Protein AF-X1UWA2-F1 (afdb_monomer)

Organism: NCBI:txid412755

Nearest PDB structures (foldseek):
  3epo-assembly1_B  TM=9.906E-01  e=1.850E-17  Caulobacter vibrioides
  3epm-assembly1_A  TM=9.901E-01  e=4.303E-17  Caulobacter vibrioides
  3epn-assembly1_B  TM=9.913E-01  e=5.816E-17  Caulobacter vibrioides
  4n7q-assembly1_A  TM=9.840E-01  e=9.420E-17  Arabidopsis thaliana
  4s2a-assembly1_A  TM=9.840E-01  e=9.420E-17  Caulobacter vibrioides CB15

Sequence (156 aa):
MRPGAVLDSTDRGQIQELISLGELAQRAWDAGVQVIIEGLGHIPLNEIEANVLLEKKLCHGAPFYVLGPIVTDIAPGYDHITGAIGGALAALYGADFLCYVTPSEHLKLPDTSDVKLGVIASKIAAHATNIVRGKDREWDRKMADSRKRLNWKEQI

Mean predicted aligned error: 2.56 Å

Secondary structure (DSSP, 8-state):
---SSGGGTT-HHHHHHHHHHHHHHHHHHHTT----EEE-SB--GGGHHHHHHHHHHHTTT--EEEE--B--SS-TT-HHHHHHHHHHHHHHHT--EEE---TTTTTS---HHHHHHHHHHHHHHHHHHHHHTT-SHHHHHHHHHHHHTT-HHHH-

pLDDT: mean 97.83, std 1.44, range [86.81, 98.88]

Radius of gyration: 17.52 Å; Cα contacts (8 Å, |Δi|>4): 271; chains: 1; bounding box: 48×37×48 Å

Foldseek 3Di:
DADQEQVCPPHPVQLVVLLVLLVVLVVCVVVVHADEDEYYAAHAPVCLLVVLVSSCVSNVNHAYEYEQHQNHDPQQLCSLQSSLVSLLVNVLNHHDHYDFDFSCPPPDDDDPVRVVSRVVSNVVSVCSSCVVVVHPVVLVVQLVVCVVVVPVVSND

InterPro domains:
  IPR002817 Phosphomethylpyrimidine synthase ThiC/5-hydroxybenzimidazole synthase BzaA/B [PF01964] (1-156)
  IPR002817 Phosphomethylpyrimidine synthase ThiC/5-hydroxybenzimidazole synthase BzaA/B [PTHR30557] (1-156)
  IPR038521 ThiC/Bza, core domain [G3DSA:3.20.20.540] (1-138)

Solvent-accessible surface area (backbone atoms only — not comparable to full-atom values): 8111 Å² total; per-residue (Å²): 99,58,27,90,38,52,90,45,42,90,34,71,61,35,53,54,46,48,50,54,50,16,58,51,45,52,58,34,47,79,71,74,42,89,67,72,44,78,42,65,25,18,35,40,74,90,50,40,57,60,52,41,51,47,47,39,63,53,36,76,59,49,48,31,34,27,41,18,22,29,40,62,85,88,46,77,60,43,37,19,56,35,8,21,58,31,26,23,52,33,38,64,58,60,39,69,41,73,43,62,31,29,30,29,48,102,74,55,85,64,53,77,66,29,50,50,51,8,51,52,34,38,51,49,21,50,49,60,31,31,43,77,73,75,35,75,55,64,58,57,49,52,45,49,53,26,58,74,68,67,38,62,82,76,68,110

Structure (mmCIF, N/CA/C/O backbone):
data_AF-X1UWA2-F1
#
_entry.id   AF-X1UWA2-F1
#
loop_
_atom_site.group_PDB
_atom_site.id
_atom_site.type_symbol
_atom_site.label_atom_id
_atom_site.label_alt_id
_atom_site.label_comp_id
_atom_site.label_asym_id
_atom_site.label_entity_id
_atom_site.label_seq_id
_atom_site.pdbx_PDB_ins_code
_atom_site.Cartn_x
_atom_site.Cartn_y
_atom_site.Cartn_z
_atom_site.occupancy
_atom_site.B_iso_or_equiv
_atom_site.auth_seq_id
_atom_site.auth_comp_id
_atom_site.auth_asym_id
_atom_site.auth_atom_id
_atom_site.pdbx_PDB_model_num
ATOM 1 N N . MET A 1 1 ? -12.025 -8.028 7.393 1.00 92.56 1 MET A N 1
ATOM 2 C CA . MET A 1 1 ? -12.894 -8.448 6.293 1.00 92.56 1 MET A CA 1
ATOM 3 C C . MET A 1 1 ? -12.627 -7.526 5.118 1.00 92.56 1 MET A C 1
ATOM 5 O O . MET A 1 1 ? -13.516 -6.830 4.651 1.00 92.56 1 MET A O 1
ATOM 9 N N . ARG A 1 2 ? -11.369 -7.496 4.659 1.00 95.62 2 ARG A N 1
ATOM 10 C CA . ARG A 1 2 ? -11.006 -6.751 3.452 1.00 95.62 2 ARG A CA 1
ATOM 11 C C . ARG A 1 2 ? -11.615 -7.418 2.209 1.00 95.62 2 ARG A C 1
ATOM 13 O O . ARG A 1 2 ? -11.753 -8.645 2.227 1.00 95.62 2 ARG A O 1
ATOM 20 N N . PRO A 1 3 ? -11.890 -6.663 1.136 1.00 96.94 3 PRO A N 1
ATOM 21 C CA . PRO A 1 3 ? -12.332 -7.235 -0.129 1.00 96.94 3 PRO A CA 1
ATOM 22 C C . PRO A 1 3 ? -11.217 -8.055 -0.789 1.00 96.94 3 PRO A C 1
ATOM 24 O O . PRO A 1 3 ? -10.071 -7.602 -0.885 1.00 96.94 3 PRO A O 1
ATOM 27 N N . GLY A 1 4 ? -11.565 -9.267 -1.230 1.00 97.25 4 GLY A N 1
ATOM 28 C CA . GLY A 1 4 ? -10.681 -10.176 -1.975 1.00 97.25 4 GLY A CA 1
ATOM 29 C C . GLY A 1 4 ? -10.855 -10.105 -3.496 1.00 97.25 4 GLY A C 1
ATOM 30 O O . GLY A 1 4 ? -10.118 -10.759 -4.222 1.00 97.25 4 GLY A O 1
ATOM 31 N N . ALA A 1 5 ? -11.829 -9.327 -3.965 1.00 97.56 5 ALA A N 1
ATOM 32 C CA . ALA A 1 5 ? -12.066 -9.008 -5.364 1.00 97.56 5 ALA A CA 1
ATOM 33 C C . ALA A 1 5 ? -12.605 -7.578 -5.462 1.00 97.56 5 ALA A C 1
ATOM 35 O O . ALA A 1 5 ? -13.235 -7.080 -4.527 1.00 97.56 5 ALA A O 1
ATOM 36 N N . VAL A 1 6 ? -12.413 -6.925 -6.606 1.00 97.81 6 VAL A N 1
ATOM 37 C CA . VAL A 1 6 ? -12.901 -5.560 -6.858 1.00 97.81 6 VAL A CA 1
ATOM 38 C C . VAL A 1 6 ? -14.421 -5.459 -6.689 1.00 97.81 6 VAL A C 1
ATOM 40 O O . VAL A 1 6 ? -14.921 -4.420 -6.269 1.00 97.81 6 VAL A O 1
ATOM 43 N N . LEU A 1 7 ? -15.160 -6.536 -6.973 1.00 97.44 7 LEU A N 1
ATOM 44 C CA . LEU A 1 7 ? -16.620 -6.583 -6.820 1.00 97.44 7 LEU A CA 1
ATOM 45 C C . LEU A 1 7 ? -17.096 -6.570 -5.360 1.00 97.44 7 LEU A C 1
ATOM 47 O O . LEU A 1 7 ? -18.250 -6.226 -5.116 1.00 97.44 7 LEU A O 1
ATOM 51 N N . ASP A 1 8 ? -16.219 -6.910 -4.416 1.00 97.50 8 ASP A N 1
ATOM 52 C CA . ASP A 1 8 ? -16.517 -6.892 -2.981 1.00 97.50 8 ASP A CA 1
ATOM 53 C C . ASP A 1 8 ? -16.107 -5.557 -2.333 1.00 97.50 8 ASP A C 1
ATOM 55 O O . ASP A 1 8 ? -16.232 -5.385 -1.121 1.00 97.50 8 ASP A O 1
ATOM 59 N N . SER A 1 9 ? -15.572 -4.615 -3.118 1.00 96.88 9 SER A N 1
ATOM 60 C CA . SER A 1 9 ? -15.087 -3.332 -2.616 1.00 96.88 9 SER A CA 1
ATOM 61 C C . SER A 1 9 ? -16.200 -2.535 -1.939 1.00 96.88 9 SER A C 1
ATOM 63 O O . SER A 1 9 ? -17.304 -2.391 -2.465 1.00 96.88 9 SER A O 1
ATOM 65 N N . THR A 1 10 ? -15.884 -1.976 -0.772 1.00 96.38 10 THR A N 1
ATOM 66 C CA . THR A 1 10 ? -16.771 -1.103 0.006 1.00 96.38 10 THR A CA 1
ATOM 67 C C . THR A 1 10 ? -18.076 -1.803 0.419 1.00 96.38 10 THR A C 1
ATOM 69 O O . THR A 1 10 ? -19.119 -1.169 0.603 1.00 96.38 10 THR A O 1
ATOM 72 N N . ASP A 1 11 ? -18.046 -3.128 0.586 1.00 97.44 11 ASP A N 1
ATOM 73 C CA . ASP A 1 11 ? -19.206 -3.882 1.039 1.00 97.44 11 ASP A CA 1
ATOM 74 C C . ASP A 1 11 ? -19.529 -3.632 2.525 1.00 97.44 11 ASP A C 1
ATOM 76 O O . ASP A 1 11 ? -18.790 -3.009 3.296 1.00 97.44 11 ASP A O 1
ATOM 80 N N . ARG A 1 12 ? -20.682 -4.147 2.963 1.00 97.69 12 ARG A N 1
ATOM 81 C CA . ARG A 1 12 ? -21.122 -4.001 4.356 1.00 97.69 12 ARG A CA 1
ATOM 82 C C . ARG A 1 12 ? -20.127 -4.629 5.332 1.00 97.69 12 ARG A C 1
ATOM 84 O O . ARG A 1 12 ? -19.940 -4.081 6.418 1.00 97.69 12 ARG A O 1
ATOM 91 N N . GLY A 1 13 ? -19.539 -5.770 4.973 1.00 97.44 13 GLY A N 1
ATOM 92 C CA . GLY A 1 13 ? -18.613 -6.496 5.831 1.00 97.44 13 GLY A CA 1
ATOM 93 C C . GLY A 1 13 ? -17.356 -5.688 6.134 1.00 97.44 13 GLY A C 1
ATOM 94 O O . GLY A 1 13 ? -16.984 -5.548 7.302 1.00 97.44 13 GLY A O 1
ATOM 95 N N . GLN A 1 14 ? -16.752 -5.104 5.101 1.00 98.12 14 GLN A N 1
ATOM 96 C CA . GLN A 1 14 ? -15.590 -4.233 5.204 1.00 98.12 14 GLN A CA 1
ATOM 97 C C . GLN A 1 14 ? -15.882 -3.021 6.094 1.00 98.12 14 GLN A C 1
ATOM 99 O O . GLN A 1 14 ? -15.131 -2.743 7.030 1.00 98.12 14 GLN A O 1
ATOM 104 N N . ILE A 1 15 ? -16.982 -2.306 5.835 1.00 98.06 15 ILE A N 1
ATOM 105 C CA . ILE A 1 15 ? -17.298 -1.079 6.578 1.00 98.06 15 ILE A CA 1
ATOM 106 C C . ILE A 1 15 ? -17.632 -1.373 8.042 1.00 98.06 15 ILE A C 1
ATOM 108 O O . ILE A 1 15 ? -17.217 -0.627 8.929 1.00 98.06 15 ILE A O 1
ATOM 112 N N . GLN A 1 16 ? -18.348 -2.464 8.318 1.00 98.38 16 GLN A N 1
ATOM 113 C CA . GLN A 1 16 ? -18.679 -2.843 9.688 1.00 98.38 16 GLN A CA 1
ATOM 114 C C . GLN A 1 16 ? -17.423 -3.150 10.509 1.00 98.38 16 GLN A C 1
ATOM 116 O O . GLN A 1 16 ? -17.318 -2.691 11.645 1.00 98.38 16 GLN A O 1
ATOM 121 N N . GLU A 1 17 ? -16.465 -3.887 9.942 1.00 98.56 17 GLU A N 1
ATOM 122 C CA . GLU A 1 17 ? -15.201 -4.139 10.632 1.00 98.56 17 GLU A CA 1
ATOM 123 C C . GLU A 1 17 ? -14.433 -2.838 10.881 1.00 98.56 17 GLU A C 1
ATOM 125 O O . GLU A 1 17 ? -13.948 -2.634 11.990 1.00 98.56 17 GLU A O 1
ATOM 130 N N . LEU A 1 18 ? -14.368 -1.933 9.900 1.00 98.38 18 LEU A N 1
ATOM 131 C CA . LEU A 1 18 ? -13.653 -0.664 10.040 1.00 98.38 18 LEU A CA 1
ATOM 132 C C . LEU A 1 18 ? -14.186 0.191 11.204 1.00 98.38 18 LEU A C 1
ATOM 134 O O . LEU A 1 18 ? -13.403 0.767 11.958 1.00 98.38 18 LEU A O 1
ATOM 138 N N . ILE A 1 19 ? -15.508 0.224 11.400 1.00 98.56 19 ILE A N 1
ATOM 139 C CA . ILE A 1 19 ? -16.133 0.889 12.556 1.00 98.56 19 ILE A CA 1
ATOM 140 C C . ILE A 1 19 ? -15.659 0.241 13.862 1.00 98.56 19 ILE A C 1
ATOM 142 O O . ILE A 1 19 ? -15.202 0.938 14.769 1.00 98.56 19 ILE A O 1
ATOM 146 N N . SER A 1 20 ? -15.713 -1.091 13.949 1.00 98.69 20 SER A N 1
ATOM 147 C CA . SER A 1 20 ? -15.253 -1.821 15.135 1.00 98.69 20 SER A CA 1
ATOM 148 C C . SER A 1 20 ? -13.761 -1.612 15.410 1.00 98.69 20 SER A C 1
ATOM 150 O O . SER A 1 20 ? -13.361 -1.510 16.569 1.00 98.69 20 SER A O 1
ATOM 152 N N . LEU A 1 21 ? -12.928 -1.505 14.373 1.00 98.69 21 LEU A N 1
ATOM 153 C CA . LEU A 1 21 ? -11.505 -1.196 14.514 1.00 98.69 21 LEU A CA 1
ATOM 154 C C . LEU A 1 21 ? -11.283 0.204 15.101 1.00 98.69 21 LEU A C 1
ATOM 156 O O . LEU A 1 21 ? -10.414 0.354 15.956 1.00 98.69 21 LEU A O 1
ATOM 160 N N . GLY A 1 22 ? -12.087 1.203 14.723 1.00 98.62 22 GLY A N 1
ATOM 161 C CA . GLY A 1 22 ? -12.049 2.536 15.338 1.00 98.62 22 GLY A CA 1
ATOM 162 C C . GLY A 1 22 ? -12.361 2.513 16.838 1.00 98.62 22 GLY A C 1
ATOM 163 O O . GLY A 1 22 ? -11.611 3.068 17.642 1.00 98.62 22 GLY A O 1
ATOM 164 N N . GLU A 1 23 ? -13.403 1.781 17.241 1.00 98.69 23 GLU A N 1
ATOM 165 C CA . GLU A 1 23 ? -13.754 1.595 18.658 1.00 98.69 23 GLU A CA 1
ATOM 166 C C . GLU A 1 23 ? -12.640 0.881 19.441 1.00 98.69 23 GLU A C 1
ATOM 168 O O . GLU A 1 23 ? -12.325 1.240 20.580 1.00 98.69 23 GLU A O 1
ATOM 173 N N . LEU A 1 24 ? -12.017 -0.133 18.834 1.00 98.81 24 LEU A N 1
ATOM 174 C CA . LEU A 1 24 ? -10.887 -0.851 19.422 1.00 98.81 24 LEU A CA 1
ATOM 175 C C . LEU A 1 24 ? -9.637 0.027 19.526 1.00 98.81 24 LEU A C 1
ATOM 177 O O . LEU A 1 24 ? -8.929 -0.065 20.529 1.00 98.81 24 LEU A O 1
ATOM 181 N N . ALA A 1 25 ? -9.390 0.895 18.544 1.00 98.62 25 ALA A N 1
ATOM 182 C CA . ALA A 1 25 ? -8.274 1.833 18.563 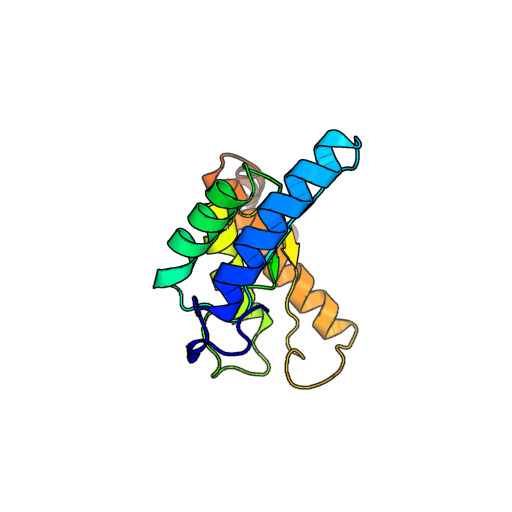1.00 98.62 25 ALA A CA 1
ATOM 183 C C . ALA A 1 25 ? -8.383 2.803 19.741 1.00 98.62 25 ALA A C 1
ATOM 185 O O . ALA A 1 25 ? -7.425 2.950 20.500 1.00 98.62 25 ALA A O 1
ATOM 186 N N . GLN A 1 26 ? -9.568 3.383 19.957 1.00 98.50 26 GLN A N 1
ATOM 187 C CA . GLN A 1 26 ? -9.811 4.269 21.095 1.00 98.50 26 GLN A CA 1
ATOM 188 C C . GLN A 1 26 ? -9.586 3.541 22.426 1.00 98.50 26 GLN A C 1
ATOM 190 O O . GLN A 1 26 ? -8.852 4.027 23.284 1.00 98.50 26 GLN A O 1
ATOM 195 N N . ARG A 1 27 ? -10.134 2.327 22.570 1.00 98.69 27 ARG A N 1
ATOM 196 C CA . ARG A 1 27 ? -9.934 1.499 23.772 1.00 98.69 27 ARG A CA 1
ATOM 197 C C . ARG A 1 27 ? -8.460 1.183 24.034 1.00 98.69 27 ARG A C 1
ATOM 199 O O . ARG A 1 27 ? -8.043 1.133 25.188 1.00 98.69 27 ARG A O 1
ATOM 206 N N . ALA A 1 28 ? -7.681 0.929 22.986 1.00 98.75 28 ALA A N 1
ATOM 207 C CA . ALA A 1 28 ? -6.254 0.659 23.104 1.00 98.75 28 ALA A CA 1
ATOM 208 C C . ALA A 1 28 ? -5.464 1.917 23.504 1.00 98.75 28 ALA A C 1
ATOM 210 O O . ALA A 1 28 ? -4.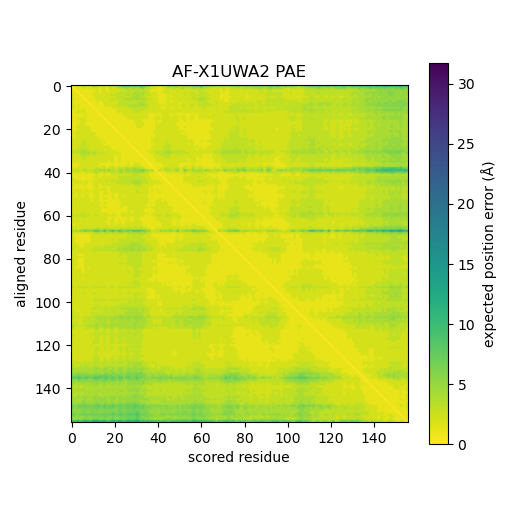592 1.834 24.371 1.00 98.75 28 ALA A O 1
ATOM 211 N N . TRP A 1 29 ? -5.806 3.086 22.956 1.00 98.50 29 TRP A N 1
ATOM 212 C CA . TRP A 1 29 ? -5.192 4.357 23.350 1.00 98.50 29 TRP A CA 1
ATOM 213 C C . TRP A 1 29 ? -5.509 4.756 24.790 1.00 98.50 29 TRP A C 1
ATOM 215 O O . TRP A 1 29 ? -4.603 5.209 25.488 1.00 98.50 29 TRP A O 1
ATOM 225 N N . ASP A 1 30 ? -6.730 4.513 25.271 1.00 98.50 30 ASP A N 1
ATOM 226 C CA . ASP A 1 30 ? -7.100 4.742 26.676 1.00 98.50 30 ASP A CA 1
ATOM 227 C C . ASP A 1 30 ? -6.252 3.884 27.639 1.00 98.50 30 ASP A C 1
ATOM 229 O O . ASP A 1 30 ? -6.014 4.264 28.785 1.00 98.50 30 ASP A O 1
ATOM 233 N N . ALA A 1 31 ? -5.746 2.743 27.158 1.00 98.56 31 ALA A N 1
ATOM 234 C CA . ALA A 1 31 ? -4.819 1.865 27.870 1.00 98.56 31 ALA A CA 1
ATOM 235 C C . ALA A 1 31 ? -3.328 2.169 27.597 1.00 98.56 31 ALA A C 1
ATOM 237 O O . ALA A 1 31 ? -2.458 1.441 28.076 1.00 98.56 31 ALA A O 1
ATOM 238 N N . GLY A 1 32 ? -3.010 3.216 26.829 1.00 98.44 32 GLY A N 1
ATOM 239 C CA . GLY A 1 32 ? -1.636 3.603 26.490 1.00 98.44 32 GLY A CA 1
ATOM 240 C C . GLY A 1 32 ? -0.941 2.691 25.471 1.00 98.44 32 GLY A C 1
ATOM 241 O O . GLY A 1 32 ? 0.287 2.691 25.392 1.00 98.44 32 GLY A O 1
ATOM 242 N N . VAL A 1 33 ? -1.694 1.907 24.695 1.00 98.75 33 VAL A N 1
ATOM 243 C CA . VAL A 1 33 ? -1.167 0.982 23.678 1.00 98.75 33 VAL A CA 1
ATOM 244 C C . VAL A 1 33 ? -1.173 1.655 22.304 1.00 98.75 33 VAL A C 1
ATOM 246 O O . VAL A 1 33 ? -2.170 2.247 21.903 1.00 98.75 33 VAL A O 1
ATOM 249 N N . GLN A 1 34 ? -0.068 1.563 21.558 1.00 98.50 34 GLN A N 1
ATOM 250 C CA . GLN A 1 34 ? 0.012 2.104 20.195 1.00 98.50 34 GLN A CA 1
ATOM 251 C C . GLN A 1 34 ? -0.798 1.254 19.206 1.00 98.50 34 GLN A C 1
ATOM 253 O O . GLN A 1 34 ? -0.838 0.031 19.322 1.00 98.50 34 GLN A O 1
ATOM 258 N N . VAL A 1 35 ? -1.405 1.905 18.209 1.00 98.56 35 VAL A N 1
ATOM 259 C CA . VAL A 1 35 ? -2.301 1.264 17.235 1.00 98.56 35 VAL A CA 1
ATOM 260 C C . VAL A 1 35 ? -1.946 1.701 15.820 1.00 98.56 35 VAL A C 1
ATOM 262 O O . VAL A 1 35 ? -1.651 2.872 15.584 1.00 98.56 35 VAL A O 1
ATOM 265 N N . ILE A 1 36 ? -2.018 0.749 14.894 1.00 98.44 36 ILE A N 1
ATOM 266 C CA . ILE A 1 36 ? -2.077 0.943 13.445 1.00 98.44 36 ILE A CA 1
ATOM 267 C C . ILE A 1 36 ? -3.309 0.190 12.937 1.00 98.44 36 ILE A C 1
ATOM 269 O O . ILE A 1 36 ? -3.637 -0.870 13.476 1.00 98.44 36 ILE A O 1
ATOM 273 N N . ILE A 1 37 ? -4.004 0.737 11.944 1.00 98.62 37 ILE A N 1
ATOM 274 C CA . ILE A 1 37 ? -5.190 0.109 11.355 1.00 98.62 37 ILE A CA 1
ATOM 275 C C . ILE A 1 37 ? -4.803 -0.522 10.033 1.00 98.62 37 ILE A C 1
ATOM 277 O O . ILE A 1 37 ? -4.170 0.124 9.201 1.00 98.62 37 ILE A O 1
ATOM 281 N N . GLU A 1 38 ? -5.184 -1.779 9.842 1.00 98.44 38 GLU A N 1
ATOM 282 C CA . GLU A 1 38 ? -5.043 -2.460 8.561 1.00 98.44 38 GLU A CA 1
ATOM 283 C C . GLU A 1 38 ? -6.317 -2.318 7.737 1.00 98.44 38 GLU A C 1
ATOM 285 O O . GLU A 1 38 ? -7.426 -2.359 8.271 1.00 98.44 38 GLU A O 1
ATOM 290 N N . GLY A 1 39 ? -6.175 -2.193 6.423 1.00 95.25 39 GLY A N 1
ATOM 291 C CA . GLY A 1 39 ? -7.332 -2.189 5.544 1.00 95.25 39 GLY A CA 1
ATOM 292 C C . GLY A 1 39 ? -6.992 -2.242 4.067 1.00 95.25 39 GLY A C 1
ATOM 293 O O . GLY A 1 39 ? -5.847 -2.437 3.659 1.00 95.25 39 GLY A O 1
ATOM 294 N N . LEU A 1 40 ? -8.045 -2.058 3.272 1.00 93.06 40 LEU A N 1
ATOM 295 C CA . LEU A 1 40 ? -8.056 -2.265 1.826 1.00 93.06 40 LEU A CA 1
ATOM 296 C C . LEU A 1 40 ? -7.630 -3.688 1.423 1.00 93.06 40 LEU A C 1
ATOM 298 O O . LEU A 1 40 ? -7.291 -4.546 2.237 1.00 93.06 40 LEU A O 1
ATOM 302 N N . GLY A 1 41 ? -7.719 -3.948 0.130 1.00 96.69 41 GLY A N 1
ATOM 303 C CA . GLY A 1 41 ? -7.391 -5.214 -0.504 1.00 96.69 41 GLY A CA 1
ATOM 304 C C . GLY A 1 41 ? -7.537 -4.999 -1.997 1.00 96.69 41 GLY A C 1
ATOM 305 O O . GLY A 1 41 ? -6.747 -4.273 -2.598 1.00 96.69 41 GLY A O 1
ATOM 306 N N . HIS A 1 42 ? -8.604 -5.534 -2.571 1.00 98.69 42 HIS A N 1
ATOM 307 C CA . HIS A 1 42 ? -8.968 -5.280 -3.959 1.00 98.69 42 HIS A CA 1
ATOM 308 C C . HIS A 1 42 ? -9.965 -4.122 -4.021 1.00 98.69 42 HIS A C 1
ATOM 310 O O . HIS A 1 42 ? -11.097 -4.259 -3.570 1.00 98.69 42 HIS A O 1
ATOM 316 N N . ILE A 1 43 ? -9.530 -2.963 -4.522 1.00 98.25 43 ILE A N 1
ATOM 317 C CA . ILE A 1 43 ? -10.319 -1.721 -4.536 1.00 98.25 43 ILE A CA 1
ATOM 318 C C . ILE A 1 43 ? -10.171 -1.064 -5.914 1.00 98.25 43 ILE A C 1
ATOM 320 O O . ILE A 1 43 ? -9.043 -0.745 -6.303 1.00 98.25 43 ILE A O 1
ATOM 324 N N . PRO A 1 44 ? -11.264 -0.806 -6.657 1.00 98.12 44 PRO A N 1
ATOM 325 C CA . PRO A 1 44 ? -11.180 -0.094 -7.924 1.00 98.12 44 PRO A CA 1
ATOM 326 C C . PRO A 1 44 ? -10.732 1.354 -7.695 1.00 98.12 44 PRO A C 1
ATOM 328 O O . PRO A 1 44 ? -11.042 1.977 -6.679 1.00 98.12 44 PRO A O 1
ATOM 331 N N . LEU A 1 45 ? -10.011 1.917 -8.668 1.00 97.69 45 LEU A N 1
ATOM 332 C CA . LEU A 1 45 ? -9.340 3.221 -8.544 1.00 97.69 45 LEU A CA 1
ATOM 333 C C . LEU A 1 45 ? -10.230 4.348 -8.000 1.00 97.69 45 LEU A C 1
ATOM 335 O O . LEU A 1 45 ? -9.776 5.149 -7.187 1.00 97.69 45 LEU A O 1
ATOM 339 N N . ASN A 1 46 ? -11.487 4.412 -8.442 1.00 98.00 46 ASN A N 1
ATOM 340 C CA . ASN A 1 46 ? -12.430 5.468 -8.074 1.00 98.00 46 ASN A CA 1
ATOM 341 C C . ASN A 1 46 ? -12.895 5.410 -6.608 1.00 98.00 46 ASN A C 1
ATOM 343 O O . ASN A 1 46 ? -13.476 6.381 -6.133 1.00 98.00 46 ASN A O 1
ATOM 347 N N . GLU A 1 47 ? -12.661 4.307 -5.893 1.00 98.31 47 GLU A N 1
ATOM 348 C CA . GLU A 1 47 ? -13.103 4.123 -4.502 1.00 98.31 47 GLU A CA 1
ATOM 349 C C . GLU A 1 47 ? -11.983 4.303 -3.471 1.00 98.31 47 GLU A C 1
ATOM 351 O O . GLU A 1 47 ? -12.259 4.378 -2.270 1.00 98.31 47 GLU A O 1
ATOM 356 N N . ILE A 1 48 ? -10.725 4.404 -3.912 1.00 98.56 48 ILE A N 1
ATOM 357 C CA . ILE A 1 48 ? -9.562 4.472 -3.015 1.00 98.56 48 ILE A CA 1
ATOM 358 C C . ILE A 1 48 ? -9.630 5.707 -2.111 1.00 98.56 48 ILE A C 1
ATOM 360 O O . ILE A 1 48 ? -9.470 5.581 -0.898 1.00 98.56 48 ILE A O 1
ATOM 364 N N . GLU A 1 49 ? -9.892 6.889 -2.676 1.00 98.38 49 GLU A N 1
ATOM 365 C CA . GLU A 1 49 ? -9.972 8.140 -1.908 1.00 98.38 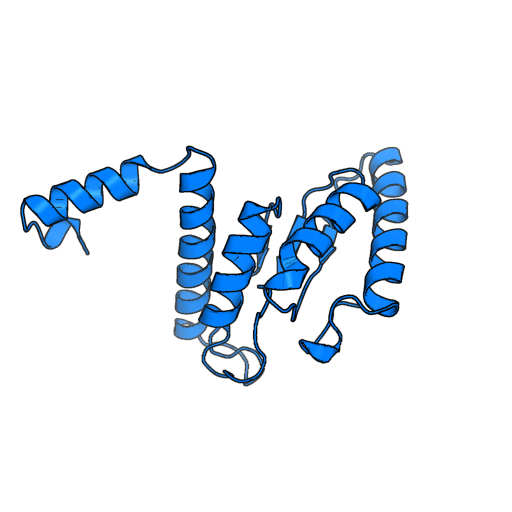49 GLU A CA 1
ATOM 366 C C . GLU A 1 49 ? -11.024 8.048 -0.801 1.00 98.38 49 GLU A C 1
ATOM 368 O O . GLU A 1 49 ? -10.733 8.310 0.366 1.00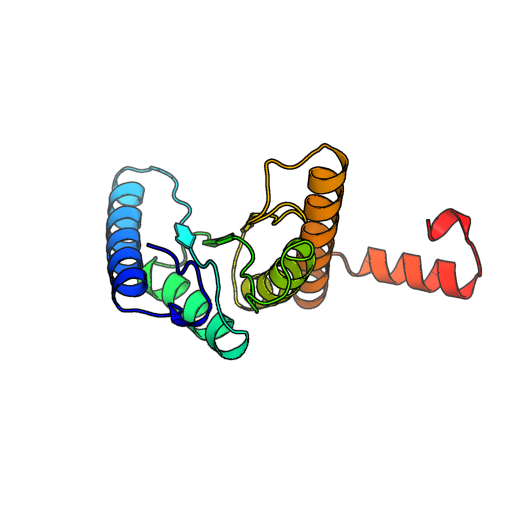 98.38 49 GLU A O 1
ATOM 373 N N . ALA A 1 50 ? -12.235 7.612 -1.158 1.00 98.19 50 ALA A N 1
ATOM 374 C CA . ALA A 1 50 ? -13.339 7.492 -0.218 1.00 98.19 50 ALA A CA 1
ATOM 375 C C . ALA A 1 50 ? -13.010 6.522 0.927 1.00 98.19 50 ALA A C 1
ATOM 377 O O . ALA A 1 50 ? -13.270 6.843 2.085 1.00 98.19 50 ALA A O 1
ATOM 378 N N . ASN A 1 51 ? -12.394 5.375 0.624 1.00 98.25 51 ASN A N 1
ATOM 379 C CA . ASN A 1 51 ? -12.019 4.390 1.637 1.00 98.25 51 ASN A CA 1
ATOM 380 C C . ASN A 1 51 ? -10.939 4.914 2.596 1.00 98.25 51 ASN A C 1
ATOM 382 O O . ASN A 1 51 ? -11.057 4.721 3.806 1.00 98.25 51 ASN A O 1
ATOM 386 N N . VAL A 1 52 ? -9.912 5.604 2.086 1.00 98.50 52 VAL A N 1
ATOM 387 C CA . VAL A 1 52 ? -8.858 6.189 2.934 1.00 98.50 52 VAL A CA 1
ATOM 388 C C . VAL A 1 52 ? -9.431 7.285 3.832 1.00 98.50 52 VAL A C 1
ATOM 390 O O . VAL A 1 52 ? -9.182 7.288 5.034 1.00 98.50 52 VAL A O 1
ATOM 393 N N . LEU A 1 53 ? -10.248 8.192 3.290 1.00 98.50 53 LEU A N 1
ATOM 394 C CA . LEU A 1 53 ? -10.877 9.248 4.088 1.00 98.50 53 LEU A CA 1
ATOM 395 C C . LEU A 1 53 ? -11.840 8.684 5.141 1.00 98.50 53 LEU A C 1
ATOM 397 O O . LEU A 1 53 ? -11.920 9.216 6.253 1.00 98.50 53 LEU A O 1
ATOM 401 N N . LEU A 1 54 ? -12.558 7.609 4.806 1.00 98.00 54 LEU A N 1
ATOM 402 C CA . LEU A 1 54 ? -13.458 6.930 5.729 1.00 98.00 54 LEU A CA 1
ATOM 403 C C . LEU A 1 54 ? -12.692 6.290 6.888 1.00 98.00 54 LEU A C 1
ATOM 405 O O . LEU A 1 54 ? -13.081 6.501 8.036 1.00 98.00 54 LEU A O 1
ATOM 409 N N . GLU A 1 55 ? -11.590 5.584 6.618 1.00 98.19 55 GLU A N 1
ATOM 410 C CA . GLU A 1 55 ? -10.718 5.055 7.672 1.00 98.19 55 GLU A CA 1
ATOM 411 C C . GLU A 1 55 ? -10.218 6.174 8.579 1.00 98.19 55 GLU A C 1
ATOM 413 O O . GLU A 1 55 ? -10.448 6.122 9.788 1.00 98.19 55 GLU A O 1
ATOM 418 N N . LYS A 1 56 ? -9.652 7.245 8.012 1.00 98.25 56 LYS A N 1
ATOM 419 C CA . LYS A 1 56 ? -9.126 8.359 8.811 1.00 98.25 56 LYS A CA 1
ATOM 420 C C . LYS A 1 56 ? -10.182 8.976 9.707 1.00 98.25 56 LYS A C 1
ATOM 422 O O . LYS A 1 56 ? -9.877 9.408 10.820 1.00 98.25 56 LYS A O 1
ATOM 427 N N . LYS A 1 57 ? -11.430 9.019 9.245 1.00 98.31 57 LYS A N 1
ATOM 428 C CA . LYS A 1 57 ? -12.539 9.552 10.027 1.00 98.31 57 LYS A CA 1
ATOM 429 C C . LYS A 1 57 ? -12.993 8.597 11.130 1.00 98.31 57 LYS A C 1
ATOM 431 O O . LYS A 1 57 ? -13.182 9.054 12.257 1.00 98.31 57 LYS A O 1
ATOM 436 N N . LEU A 1 58 ? -13.204 7.322 10.807 1.00 98.19 58 LEU A N 1
ATOM 437 C CA . LEU A 1 58 ? -13.744 6.320 11.733 1.00 98.19 58 LEU A CA 1
ATOM 438 C C . LEU A 1 58 ? -12.716 5.867 12.771 1.00 98.19 58 LEU A C 1
ATOM 440 O O . LEU A 1 58 ? -13.081 5.595 13.908 1.00 98.19 58 LEU A O 1
ATOM 444 N N . CYS A 1 59 ? -11.440 5.841 12.400 1.00 98.44 59 CYS A N 1
ATOM 445 C CA . CYS A 1 59 ? -10.337 5.402 13.246 1.00 98.44 59 CYS A CA 1
ATOM 446 C C . CYS A 1 59 ? -9.529 6.573 13.820 1.00 98.44 59 CYS A C 1
ATOM 448 O O . CYS A 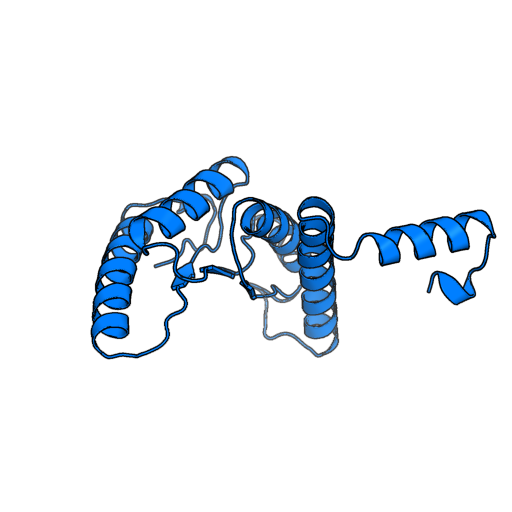1 59 ? -8.367 6.413 14.187 1.00 98.44 59 CYS A O 1
ATOM 450 N N . HIS A 1 60 ? -10.141 7.760 13.911 1.00 97.56 60 HIS A N 1
ATOM 451 C CA . HIS A 1 60 ? -9.596 8.918 14.632 1.00 97.56 60 HIS A CA 1
ATOM 452 C C . HIS A 1 60 ? -8.199 9.366 14.159 1.00 97.56 60 HIS A C 1
ATOM 454 O O . HIS A 1 60 ? -7.397 9.873 14.942 1.00 97.56 60 HIS A O 1
ATOM 460 N N . GLY A 1 61 ? -7.898 9.184 12.872 1.00 97.56 61 GLY A N 1
ATOM 461 C CA . GLY A 1 61 ? -6.602 9.521 12.288 1.00 97.56 61 GLY A CA 1
ATOM 462 C C . GLY A 1 61 ? -5.458 8.590 12.695 1.00 97.56 61 GLY A C 1
ATOM 463 O O . GLY A 1 61 ? -4.301 8.983 12.543 1.00 97.56 61 GLY A O 1
ATOM 464 N N . ALA A 1 62 ? -5.748 7.383 13.196 1.00 98.38 62 ALA A N 1
ATOM 465 C CA . ALA A 1 62 ? -4.736 6.351 13.403 1.00 98.38 62 ALA A CA 1
ATOM 466 C C . ALA A 1 62 ? -3.910 6.116 12.117 1.00 98.38 62 ALA A C 1
ATOM 468 O O . ALA A 1 62 ? -4.411 6.334 11.007 1.00 98.38 62 ALA A O 1
ATOM 469 N N . PRO A 1 63 ? -2.632 5.702 12.220 1.00 98.56 63 PRO A N 1
ATOM 470 C CA . PRO A 1 63 ? -1.848 5.355 11.044 1.00 98.56 63 PRO A CA 1
ATOM 471 C C . PRO A 1 63 ? -2.528 4.238 10.250 1.00 98.56 63 PRO A C 1
ATOM 473 O O . PRO A 1 63 ? -2.994 3.261 10.839 1.00 98.56 63 PRO A O 1
ATOM 476 N N . PHE A 1 64 ? -2.561 4.380 8.925 1.00 98.56 64 PHE A N 1
ATOM 477 C CA . PHE A 1 64 ? -3.259 3.443 8.050 1.00 98.56 64 PHE A CA 1
ATOM 478 C C . PHE A 1 64 ? -2.281 2.608 7.232 1.00 98.56 64 PHE A C 1
ATOM 480 O O . PHE A 1 64 ? -1.464 3.136 6.469 1.00 98.56 64 PHE A O 1
ATOM 487 N N . TYR A 1 65 ? -2.374 1.297 7.413 1.00 98.50 65 TYR A N 1
ATOM 488 C CA . TYR A 1 65 ? -1.578 0.272 6.765 1.00 98.50 65 TYR A CA 1
ATOM 489 C C . TYR A 1 65 ? -2.423 -0.460 5.723 1.00 98.50 65 TYR A C 1
ATOM 491 O O . TYR A 1 65 ? -3.414 -1.107 6.052 1.00 98.50 65 TYR A O 1
ATOM 499 N N . VAL A 1 66 ? -2.034 -0.359 4.453 1.00 98.00 66 VAL A N 1
ATOM 500 C CA . VAL A 1 66 ? -2.819 -0.904 3.338 1.00 98.00 66 VAL A CA 1
ATOM 501 C C . VAL A 1 66 ? -2.068 -1.994 2.582 1.00 98.00 66 VAL A C 1
ATOM 503 O O . VAL A 1 66 ? -0.863 -1.877 2.366 1.00 98.00 66 VAL A O 1
ATOM 506 N N . LEU A 1 67 ? -2.774 -3.041 2.147 1.00 96.00 67 LEU A N 1
ATOM 507 C CA . LEU A 1 67 ? -2.249 -4.057 1.225 1.00 96.00 67 LEU A CA 1
ATOM 508 C C . LEU A 1 67 ? -2.557 -3.658 -0.214 1.00 96.00 67 LEU A C 1
ATOM 510 O O . LEU A 1 67 ? -3.720 -3.680 -0.595 1.00 96.00 67 LEU A O 1
ATOM 514 N N . GLY A 1 68 ? -1.546 -3.302 -1.011 1.00 86.81 68 GLY A N 1
ATOM 515 C CA . GLY A 1 68 ? -1.776 -2.698 -2.328 1.00 86.81 68 GLY A CA 1
ATOM 516 C C . GLY A 1 68 ? -2.336 -1.274 -2.171 1.00 86.81 68 GLY A C 1
ATOM 517 O O . GLY A 1 68 ? -1.606 -0.433 -1.641 1.00 86.81 68 GLY A O 1
ATOM 518 N N . PRO A 1 69 ? -3.596 -0.980 -2.561 1.00 97.38 69 PRO A N 1
ATOM 519 C CA . PRO A 1 69 ? -4.620 -1.912 -3.056 1.00 97.38 69 PRO A CA 1
ATOM 520 C C . PRO A 1 69 ? -4.418 -2.402 -4.489 1.00 97.38 69 PRO A C 1
ATOM 522 O O . PRO A 1 69 ? -3.903 -1.681 -5.340 1.00 97.38 69 PRO A O 1
ATOM 525 N N . ILE A 1 70 ? -4.868 -3.630 -4.757 1.00 98.50 70 ILE A N 1
ATOM 526 C CA . ILE A 1 70 ? -4.962 -4.201 -6.105 1.00 98.50 70 ILE A CA 1
ATOM 527 C C . ILE A 1 70 ? -6.157 -3.560 -6.807 1.00 98.50 70 ILE A C 1
ATOM 529 O O . ILE A 1 70 ? -7.292 -3.654 -6.347 1.00 98.50 70 ILE A O 1
ATOM 533 N N . VAL A 1 71 ? -5.889 -2.872 -7.916 1.00 98.62 71 VAL A N 1
ATOM 534 C CA . VAL A 1 71 ? -6.898 -2.046 -8.604 1.00 98.62 71 VAL A CA 1
ATOM 535 C C . VAL A 1 71 ? -7.672 -2.775 -9.699 1.00 98.62 71 VAL A C 1
ATOM 537 O O . VAL A 1 71 ? -8.601 -2.216 -10.280 1.00 98.62 71 VAL A O 1
ATOM 540 N N . THR A 1 72 ? -7.258 -3.998 -10.025 1.00 98.50 72 THR A N 1
ATOM 541 C CA . THR A 1 72 ? -7.885 -4.856 -11.031 1.00 98.50 72 THR A CA 1
ATOM 542 C C . THR A 1 72 ? -7.476 -6.308 -10.808 1.00 98.50 72 THR A C 1
ATOM 544 O O . THR A 1 72 ? -6.303 -6.579 -10.562 1.00 98.50 72 THR A O 1
ATOM 547 N N . ASP A 1 73 ? -8.420 -7.235 -10.959 1.00 98.69 73 ASP A N 1
ATOM 548 C CA . ASP A 1 73 ? -8.231 -8.658 -10.624 1.00 98.69 73 ASP A CA 1
ATOM 549 C C . ASP A 1 73 ? -7.716 -9.504 -11.802 1.00 98.69 73 ASP A C 1
ATOM 551 O O . ASP A 1 73 ? -7.494 -10.706 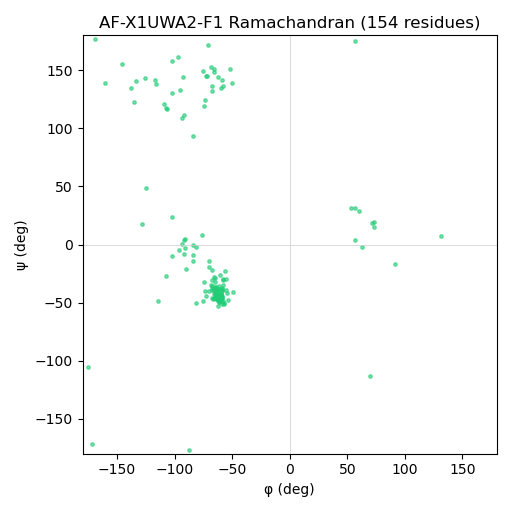-11.684 1.00 98.69 73 ASP A O 1
ATOM 555 N N . ILE A 1 74 ? -7.557 -8.897 -12.982 1.00 98.56 74 ILE A N 1
ATOM 556 C CA . ILE A 1 74 ? -7.334 -9.626 -14.243 1.00 98.56 74 ILE A CA 1
ATOM 557 C C . ILE A 1 74 ? -5.857 -9.865 -14.588 1.00 98.56 74 ILE A C 1
ATOM 559 O O . ILE A 1 74 ? -5.563 -10.336 -15.687 1.00 98.56 74 ILE A O 1
ATOM 563 N N . ALA A 1 75 ? -4.924 -9.498 -13.705 1.00 98.50 75 ALA A N 1
ATOM 564 C CA . ALA A 1 75 ? -3.488 -9.512 -13.995 1.00 98.50 75 ALA A CA 1
ATOM 565 C C . ALA A 1 75 ? -2.649 -10.346 -12.999 1.00 98.50 75 ALA A C 1
ATOM 567 O O . ALA A 1 75 ? -1.602 -9.867 -12.548 1.00 98.50 75 ALA A O 1
ATOM 568 N N . PRO A 1 76 ? -3.040 -11.598 -12.679 1.00 98.12 76 PRO A N 1
ATOM 569 C CA . PRO A 1 76 ? -2.231 -12.456 -11.818 1.00 98.12 76 PRO A CA 1
ATOM 570 C C . PRO A 1 76 ? -0.836 -12.663 -12.430 1.00 98.12 76 PRO A C 1
ATOM 572 O O . PRO A 1 76 ? -0.686 -12.768 -13.650 1.00 98.12 76 PRO A O 1
ATOM 575 N N . GLY A 1 77 ? 0.204 -12.686 -11.595 1.00 98.06 77 GLY A N 1
ATOM 576 C CA . GLY A 1 77 ? 1.603 -12.604 -12.049 1.00 98.06 77 GLY A CA 1
ATOM 577 C C . GLY A 1 77 ? 2.145 -11.169 -12.104 1.00 98.06 77 GLY A C 1
ATOM 578 O O . GLY A 1 77 ? 3.357 -10.957 -12.134 1.00 98.06 77 GLY A O 1
ATOM 579 N N . TYR A 1 78 ? 1.260 -10.170 -12.081 1.00 98.69 78 TYR A N 1
ATOM 580 C CA . TYR A 1 78 ? 1.595 -8.748 -12.178 1.00 98.69 78 TYR A CA 1
ATOM 581 C C . TYR A 1 78 ? 0.966 -7.913 -11.056 1.00 98.69 78 TYR A C 1
ATOM 583 O O . TYR A 1 78 ? 0.943 -6.686 -11.142 1.00 98.69 78 TYR A O 1
ATOM 591 N N . ASP A 1 79 ? 0.531 -8.547 -9.967 1.00 98.75 79 ASP A N 1
ATOM 592 C CA . ASP A 1 79 ? -0.174 -7.855 -8.882 1.00 98.75 79 ASP A CA 1
ATOM 593 C C . ASP A 1 79 ? 0.701 -6.866 -8.099 1.00 98.75 79 ASP A C 1
ATOM 595 O O . ASP A 1 79 ? 0.217 -5.885 -7.547 1.00 98.75 79 ASP A O 1
ATOM 599 N N . HIS A 1 80 ? 2.023 -7.029 -8.138 1.00 98.69 80 HIS A N 1
ATOM 600 C CA . HIS A 1 80 ? 2.959 -5.991 -7.693 1.00 98.69 80 HIS A CA 1
ATOM 601 C C . HIS A 1 80 ? 2.801 -4.656 -8.453 1.00 98.69 80 HIS A C 1
ATOM 603 O O . HIS A 1 80 ? 3.060 -3.596 -7.887 1.00 98.69 80 HIS A O 1
ATOM 609 N N . ILE A 1 81 ? 2.362 -4.681 -9.718 1.00 98.88 81 ILE A N 1
ATOM 610 C CA . ILE A 1 81 ? 2.094 -3.486 -10.533 1.00 98.88 81 ILE A CA 1
ATOM 611 C C . ILE A 1 81 ? 0.712 -2.927 -10.198 1.00 98.88 81 ILE A C 1
ATOM 613 O O . ILE A 1 81 ? 0.591 -1.734 -9.921 1.00 98.88 81 ILE A O 1
ATOM 617 N N . THR A 1 82 ? -0.321 -3.776 -10.200 1.00 98.69 82 THR A N 1
ATOM 618 C CA . THR A 1 82 ? -1.697 -3.359 -9.878 1.00 98.69 82 THR A CA 1
ATOM 619 C C . THR A 1 82 ? -1.759 -2.776 -8.462 1.00 98.69 82 THR A C 1
ATOM 621 O O . THR A 1 82 ? -2.303 -1.689 -8.265 1.00 98.69 82 THR A O 1
ATOM 624 N N . GLY A 1 83 ? -1.094 -3.435 -7.512 1.00 98.50 83 GLY A N 1
ATOM 625 C CA . GLY A 1 83 ? -0.919 -3.016 -6.128 1.00 98.50 83 GLY A CA 1
ATOM 626 C C . GLY A 1 83 ? -0.128 -1.719 -5.971 1.00 98.50 83 GLY A C 1
ATOM 627 O O . GLY A 1 83 ? -0.492 -0.881 -5.152 1.00 98.50 83 GLY A O 1
ATOM 628 N N . ALA A 1 84 ? 0.930 -1.500 -6.760 1.00 98.75 84 ALA A N 1
ATOM 629 C CA . ALA A 1 84 ? 1.710 -0.260 -6.695 1.00 98.75 84 ALA A CA 1
ATOM 630 C C . ALA A 1 84 ? 0.921 0.965 -7.185 1.00 98.75 84 ALA A C 1
ATOM 632 O O . ALA A 1 84 ? 1.066 2.048 -6.615 1.00 98.75 84 ALA A O 1
ATOM 633 N N . ILE A 1 85 ? 0.070 0.801 -8.204 1.00 98.81 85 ILE A N 1
ATOM 634 C CA . ILE A 1 85 ? -0.816 1.871 -8.687 1.00 98.81 85 ILE A CA 1
ATOM 635 C C . ILE A 1 85 ? -1.783 2.279 -7.575 1.00 98.81 85 ILE A C 1
ATOM 637 O O . ILE A 1 85 ? -1.861 3.459 -7.226 1.00 98.81 85 ILE A O 1
ATOM 641 N N . GLY A 1 86 ? -2.491 1.308 -6.992 1.00 98.62 86 GLY A N 1
ATOM 642 C CA . GLY A 1 86 ? -3.425 1.585 -5.908 1.00 98.62 86 GLY A CA 1
ATOM 643 C C . GLY A 1 86 ? -2.724 2.128 -4.669 1.00 98.62 86 GLY A C 1
ATOM 644 O O . GLY A 1 86 ? -3.197 3.094 -4.078 1.00 98.62 86 GLY A O 1
ATOM 645 N N . GLY A 1 87 ? -1.564 1.577 -4.309 1.00 98.50 87 GLY A N 1
ATOM 646 C CA . GLY A 1 87 ? -0.782 2.012 -3.152 1.00 98.50 87 GLY A CA 1
ATOM 647 C C . GLY A 1 87 ? -0.297 3.453 -3.253 1.00 98.50 87 GLY A C 1
ATOM 648 O O . GLY A 1 87 ? -0.355 4.183 -2.266 1.00 98.50 87 GLY A O 1
ATOM 649 N N . ALA A 1 88 ? 0.109 3.909 -4.441 1.00 98.56 88 ALA A N 1
ATOM 650 C CA . ALA A 1 88 ? 0.467 5.311 -4.659 1.00 98.56 88 ALA A CA 1
ATOM 651 C C . ALA A 1 88 ? -0.731 6.251 -4.433 1.00 98.56 88 ALA A C 1
ATOM 653 O O . ALA A 1 88 ? -0.589 7.288 -3.789 1.00 98.56 88 ALA A O 1
ATOM 654 N N . LEU A 1 89 ? -1.922 5.880 -4.912 1.00 98.44 89 LEU A N 1
ATOM 655 C CA . LEU A 1 89 ? -3.152 6.645 -4.677 1.00 98.44 89 LEU A CA 1
ATOM 656 C C . LEU A 1 89 ? -3.572 6.609 -3.207 1.00 98.44 89 LEU A C 1
ATOM 658 O O . LEU A 1 89 ? -3.854 7.651 -2.625 1.00 98.44 89 LEU A O 1
ATOM 662 N N . ALA A 1 90 ? -3.559 5.437 -2.575 1.00 98.50 90 ALA A N 1
ATOM 663 C CA . ALA A 1 90 ? -3.905 5.305 -1.166 1.00 98.50 90 ALA A CA 1
ATOM 664 C C . ALA A 1 90 ? -2.980 6.166 -0.294 1.00 98.50 90 ALA A C 1
ATOM 666 O O . ALA A 1 90 ? -3.445 6.917 0.563 1.00 98.50 90 ALA A O 1
ATOM 667 N N . ALA A 1 91 ? -1.672 6.131 -0.563 1.00 98.19 91 ALA A N 1
ATOM 668 C CA . ALA A 1 91 ? -0.704 6.989 0.105 1.00 98.19 91 ALA A CA 1
ATOM 669 C C . ALA A 1 91 ? -0.954 8.474 -0.203 1.00 98.19 91 ALA A C 1
ATOM 671 O O . ALA A 1 91 ? -0.916 9.294 0.714 1.00 98.19 91 ALA A O 1
ATOM 672 N N . LEU A 1 92 ? -1.258 8.850 -1.449 1.00 98.06 92 LEU A N 1
ATOM 673 C CA . LEU A 1 92 ? -1.614 10.230 -1.799 1.00 98.06 92 LEU A CA 1
ATOM 674 C C . LEU A 1 92 ? -2.770 10.759 -0.937 1.00 98.06 92 LEU A C 1
ATOM 676 O O . LEU A 1 92 ? -2.682 11.882 -0.442 1.00 98.06 92 LEU A O 1
ATOM 680 N N . TYR A 1 93 ? -3.792 9.936 -0.698 1.00 98.06 93 TYR A N 1
ATOM 681 C CA . TYR A 1 93 ? -4.974 10.310 0.083 1.00 98.06 93 TYR A CA 1
ATOM 682 C C . TYR A 1 93 ? -4.818 10.179 1.601 1.00 98.06 93 TYR A C 1
ATOM 684 O O . TYR A 1 93 ? -5.676 10.661 2.336 1.00 98.06 93 TYR A O 1
ATOM 692 N N . GLY A 1 94 ? -3.726 9.584 2.091 1.00 96.81 94 GLY A N 1
ATOM 693 C CA . GLY A 1 94 ? -3.414 9.580 3.522 1.00 96.81 94 GLY A CA 1
ATOM 694 C C . GLY A 1 94 ? -3.038 8.237 4.135 1.00 96.81 94 GLY A C 1
ATOM 695 O O . GLY A 1 94 ? -2.870 8.192 5.348 1.00 96.81 94 GLY A O 1
ATOM 696 N N . ALA A 1 95 ? -2.867 7.163 3.359 1.00 98.00 95 ALA A N 1
ATOM 697 C CA . ALA A 1 95 ? -2.244 5.953 3.893 1.00 98.00 95 ALA A CA 1
ATOM 698 C C . ALA A 1 95 ? -0.794 6.237 4.335 1.00 98.00 95 ALA A C 1
ATOM 700 O O . ALA A 1 95 ? -0.071 7.037 3.721 1.00 98.00 95 ALA A O 1
ATOM 701 N N . ASP A 1 96 ? -0.381 5.581 5.417 1.00 97.81 96 ASP A N 1
ATOM 702 C CA . ASP A 1 96 ? 0.892 5.825 6.101 1.00 97.81 96 ASP A CA 1
ATOM 703 C C . ASP A 1 96 ? 1.900 4.703 5.864 1.00 97.81 96 ASP A C 1
ATOM 705 O O . ASP A 1 96 ? 3.108 4.942 5.880 1.00 97.81 96 ASP A O 1
ATOM 709 N N . PHE A 1 97 ? 1.410 3.487 5.614 1.00 97.94 97 PHE A N 1
ATOM 710 C CA . PHE A 1 97 ? 2.239 2.314 5.386 1.00 97.94 97 PHE A CA 1
ATOM 711 C C . PHE A 1 97 ? 1.684 1.465 4.239 1.00 97.94 97 PHE A C 1
ATOM 713 O O . PHE A 1 97 ? 0.488 1.183 4.183 1.00 97.94 97 PHE A O 1
ATOM 720 N N . LEU A 1 98 ? 2.566 1.030 3.335 1.00 98.38 98 LEU A N 1
ATOM 721 C CA . LEU A 1 98 ? 2.221 0.166 2.206 1.00 98.38 98 LEU A CA 1
ATOM 722 C C . LEU A 1 98 ? 2.760 -1.246 2.444 1.00 98.38 98 LEU A C 1
ATOM 724 O O . LEU A 1 98 ? 3.976 -1.443 2.507 1.00 98.38 98 LEU A O 1
ATOM 728 N N . CYS A 1 99 ? 1.870 -2.234 2.529 1.00 98.44 99 CYS A N 1
ATOM 729 C CA . CYS A 1 99 ? 2.250 -3.631 2.366 1.00 98.44 99 CYS A CA 1
ATOM 730 C C . CYS A 1 99 ? 2.526 -3.849 0.889 1.00 98.44 99 CYS A C 1
ATOM 732 O O . CYS A 1 99 ? 1.680 -3.577 0.032 1.00 98.44 99 CYS A O 1
ATOM 734 N N . TYR A 1 100 ? 3.720 -4.336 0.596 1.00 98.06 100 TYR A N 1
ATOM 735 C CA . TYR A 1 100 ? 4.063 -4.743 -0.750 1.00 98.06 100 TYR A CA 1
ATOM 736 C C . TYR A 1 100 ? 3.252 -5.949 -1.224 1.00 98.06 100 TYR A C 1
ATOM 738 O O . TYR A 1 100 ? 2.851 -6.804 -0.441 1.00 98.06 100 TYR A O 1
ATOM 746 N N . VAL A 1 101 ? 3.054 -6.007 -2.537 1.00 98.62 101 VAL A N 1
ATOM 747 C CA . VAL A 1 101 ? 2.448 -7.137 -3.238 1.00 98.62 101 VAL A CA 1
ATOM 748 C C . VAL A 1 101 ? 3.517 -7.714 -4.156 1.00 98.62 101 VAL A C 1
ATOM 750 O O . VAL A 1 101 ? 4.285 -6.963 -4.763 1.00 98.62 101 VAL A O 1
ATOM 753 N N . THR A 1 102 ? 3.619 -9.037 -4.228 1.00 98.75 102 THR A N 1
ATOM 754 C CA . THR A 1 102 ? 4.628 -9.705 -5.065 1.00 98.75 102 THR A CA 1
ATOM 755 C C . THR A 1 102 ? 4.032 -10.128 -6.413 1.00 98.75 102 THR A C 1
ATOM 757 O O . THR A 1 102 ? 2.814 -10.235 -6.533 1.00 98.75 102 THR A O 1
ATOM 760 N N . PRO A 1 103 ? 4.849 -10.406 -7.447 1.00 98.69 103 PRO A N 1
ATOM 761 C CA . PRO A 1 103 ? 4.361 -11.047 -8.672 1.00 98.69 103 PRO A CA 1
ATOM 762 C C . PRO A 1 103 ? 3.642 -12.382 -8.415 1.00 98.69 103 PRO A C 1
ATOM 764 O O . PRO A 1 103 ? 2.736 -12.742 -9.156 1.00 98.69 103 PRO A O 1
ATOM 767 N N . SER A 1 104 ? 4.033 -13.099 -7.359 1.00 98.31 104 SER A N 1
ATOM 768 C CA . SER A 1 104 ? 3.479 -14.405 -6.993 1.00 98.31 104 SER A CA 1
ATOM 769 C C . SER A 1 104 ? 2.155 -14.346 -6.224 1.00 98.31 104 SER A C 1
ATOM 771 O O . SER A 1 104 ? 1.592 -15.406 -5.937 1.00 98.31 104 SER A O 1
ATOM 773 N N . GLU A 1 105 ? 1.646 -13.148 -5.910 1.00 98.31 105 GLU A N 1
ATOM 774 C CA . GLU A 1 105 ? 0.330 -12.977 -5.285 1.00 98.31 105 GLU A CA 1
ATOM 775 C C . GLU A 1 105 ? -0.739 -13.765 -6.062 1.00 98.31 105 GLU A C 1
ATOM 777 O O . GLU A 1 105 ? -0.692 -13.854 -7.290 1.00 98.31 105 GLU A O 1
ATOM 782 N N . HIS A 1 106 ? -1.653 -14.411 -5.333 1.00 98.12 106 HIS A N 1
ATOM 783 C CA . HIS A 1 106 ? -2.696 -15.306 -5.863 1.00 98.12 106 HIS A CA 1
ATOM 784 C C . HIS A 1 106 ? -2.223 -16.578 -6.583 1.00 98.12 106 HIS A C 1
ATOM 786 O O . HIS A 1 106 ? -3.058 -17.392 -6.979 1.00 98.12 106 HIS A O 1
ATOM 792 N N . LEU A 1 107 ? -0.915 -16.796 -6.741 1.00 98.06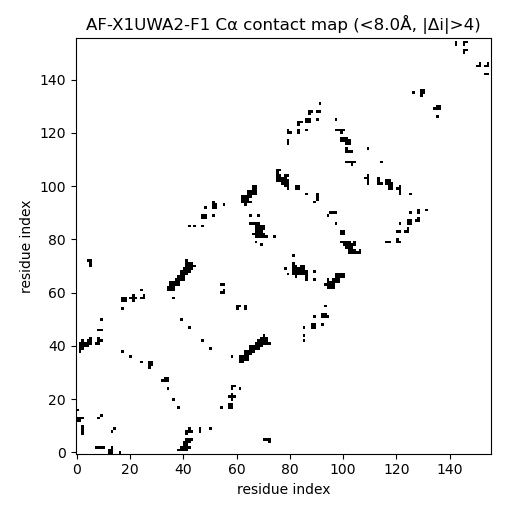 107 LEU A N 1
ATOM 793 C CA . LEU A 1 107 ? -0.378 -17.911 -7.522 1.00 98.06 107 LEU A CA 1
ATOM 794 C C . LEU A 1 107 ? 0.387 -18.925 -6.673 1.00 98.06 107 LEU A C 1
ATOM 796 O O . LEU A 1 107 ? 0.193 -20.131 -6.830 1.00 98.06 107 LEU A O 1
ATOM 800 N N . LYS A 1 108 ? 1.303 -18.459 -5.818 1.00 97.25 108 LYS A N 1
ATOM 801 C CA . LYS A 1 108 ? 2.233 -19.316 -5.064 1.00 97.25 108 LYS A CA 1
ATOM 802 C C . LYS A 1 108 ? 2.963 -18.527 -3.975 1.00 97.25 108 LYS A C 1
ATOM 804 O O . LYS A 1 108 ? 2.837 -17.313 -3.870 1.00 97.25 108 LYS A O 1
ATOM 809 N N . LEU A 1 109 ? 3.783 -19.223 -3.188 1.00 98.50 109 LEU A N 1
ATOM 810 C CA . LEU A 1 109 ? 4.743 -18.560 -2.308 1.00 98.50 109 LEU A CA 1
ATOM 811 C C . LEU A 1 109 ? 5.831 -17.849 -3.139 1.00 98.50 109 LEU A C 1
ATOM 813 O O . LEU A 1 109 ? 6.328 -18.447 -4.100 1.00 98.50 109 LEU A O 1
ATOM 817 N N . PRO A 1 110 ? 6.213 -16.612 -2.776 1.00 98.25 110 PRO A N 1
ATOM 818 C CA . PRO A 1 110 ? 7.207 -15.847 -3.516 1.00 98.25 110 PRO A CA 1
ATOM 819 C C . PRO A 1 110 ? 8.617 -16.407 -3.316 1.00 98.25 110 PRO A C 1
ATOM 821 O O . PRO A 1 110 ? 8.984 -16.840 -2.220 1.00 98.25 110 PRO A O 1
ATOM 824 N N . ASP A 1 111 ? 9.431 -16.342 -4.367 1.00 98.50 111 ASP A N 1
ATOM 825 C CA . ASP A 1 111 ? 10.877 -16.531 -4.257 1.00 98.50 111 ASP A CA 1
ATOM 826 C C . ASP A 1 111 ? 11.611 -15.209 -3.941 1.00 98.50 111 ASP A C 1
ATOM 828 O O . ASP A 1 111 ? 11.013 -14.150 -3.734 1.00 98.50 111 ASP A O 1
ATOM 832 N N . THR A 1 112 ? 12.943 -15.249 -3.874 1.00 98.56 112 THR A N 1
ATOM 833 C CA . THR A 1 112 ? 13.754 -14.060 -3.565 1.00 98.56 112 THR A CA 1
ATOM 834 C C . THR A 1 112 ? 13.669 -12.969 -4.638 1.00 98.56 112 THR A C 1
ATOM 836 O O . THR A 1 112 ? 13.812 -11.785 -4.317 1.00 98.56 112 THR A O 1
ATOM 839 N N . SER A 1 113 ? 13.429 -13.337 -5.898 1.00 98.56 113 SER A N 1
ATOM 840 C CA . SER A 1 113 ? 13.231 -12.393 -6.998 1.00 98.56 113 SER A CA 1
ATOM 841 C C . SER A 1 113 ? 11.873 -11.708 -6.875 1.00 98.56 113 SER A C 1
ATOM 843 O O . SER A 1 113 ? 11.798 -10.482 -6.973 1.00 98.56 113 SER A O 1
ATOM 845 N N . ASP A 1 114 ? 10.822 -12.469 -6.577 1.00 98.69 114 ASP A N 1
ATOM 846 C CA . ASP A 1 114 ? 9.473 -11.946 -6.351 1.00 98.69 114 ASP A CA 1
ATOM 847 C C . ASP A 1 114 ? 9.442 -10.940 -5.197 1.00 98.69 114 ASP A C 1
ATOM 849 O O . ASP A 1 114 ? 8.877 -9.850 -5.329 1.00 98.69 114 ASP A O 1
ATOM 853 N N . VAL A 1 115 ? 10.116 -11.264 -4.087 1.00 98.75 115 VAL A N 1
ATOM 854 C CA . VAL A 1 115 ? 10.255 -10.358 -2.937 1.00 98.75 115 VAL A CA 1
ATOM 855 C C . VAL A 1 115 ? 10.945 -9.061 -3.356 1.00 98.75 115 VAL A C 1
ATOM 857 O O . VAL A 1 115 ? 10.458 -7.971 -3.049 1.00 98.75 115 VAL A O 1
ATOM 860 N N . LYS A 1 116 ? 12.058 -9.148 -4.096 1.00 98.75 116 LYS A N 1
ATOM 861 C CA . LYS A 1 116 ? 12.789 -7.966 -4.576 1.00 98.75 116 LYS A CA 1
ATOM 862 C C . LYS A 1 116 ? 11.910 -7.084 -5.464 1.00 98.75 116 LYS A C 1
ATOM 864 O O . LYS A 1 116 ? 11.919 -5.865 -5.292 1.00 98.75 116 LYS A O 1
ATOM 869 N N . LEU A 1 117 ? 11.170 -7.679 -6.400 1.00 98.75 117 LEU A N 1
ATOM 870 C CA . LEU A 1 117 ? 10.293 -6.950 -7.317 1.00 98.75 117 LEU A CA 1
ATOM 871 C C . LEU A 1 117 ? 9.162 -6.238 -6.573 1.00 98.75 117 LEU A C 1
ATOM 873 O O . LEU A 1 117 ? 8.952 -5.049 -6.810 1.00 98.75 117 LEU A O 1
ATOM 877 N N . GLY A 1 118 ? 8.507 -6.912 -5.625 1.00 98.62 118 GLY A N 1
ATOM 878 C CA . GLY A 1 118 ? 7.476 -6.290 -4.793 1.00 98.62 118 GLY A CA 1
ATOM 879 C C . GLY A 1 118 ? 8.020 -5.108 -3.982 1.00 98.62 118 GLY A C 1
ATOM 880 O O . GLY A 1 118 ? 7.433 -4.027 -3.983 1.00 98.62 118 GLY A O 1
ATOM 881 N N . VAL A 1 119 ? 9.187 -5.266 -3.340 1.00 98.62 119 VAL A N 1
ATOM 882 C CA . VAL A 1 119 ? 9.799 -4.193 -2.534 1.00 98.62 119 VAL A CA 1
ATOM 883 C C . VAL A 1 119 ? 10.141 -2.986 -3.404 1.00 98.62 119 VAL A C 1
ATOM 885 O O . VAL A 1 119 ? 9.880 -1.849 -3.011 1.00 98.62 119 VAL A O 1
ATOM 888 N N . ILE A 1 120 ? 10.717 -3.206 -4.589 1.00 98.75 120 ILE A N 1
ATOM 889 C CA . ILE A 1 120 ? 11.033 -2.121 -5.527 1.00 98.75 120 ILE A CA 1
ATOM 890 C C . ILE A 1 120 ? 9.751 -1.406 -5.967 1.00 98.75 120 ILE A C 1
ATOM 892 O O . ILE A 1 120 ? 9.711 -0.177 -5.909 1.00 98.75 120 ILE A O 1
ATOM 896 N N . ALA A 1 121 ? 8.706 -2.146 -6.347 1.00 98.81 121 ALA A N 1
ATOM 897 C CA . ALA A 1 121 ? 7.435 -1.576 -6.788 1.00 98.81 121 ALA A CA 1
ATOM 898 C C . ALA A 1 121 ? 6.803 -0.679 -5.707 1.00 98.81 121 ALA A C 1
ATOM 900 O O . ALA A 1 121 ? 6.480 0.481 -5.974 1.00 98.81 121 ALA A O 1
ATOM 901 N N . SER A 1 122 ? 6.725 -1.150 -4.460 1.00 98.50 122 SER A N 1
ATOM 902 C CA . SER A 1 122 ? 6.177 -0.359 -3.351 1.00 98.50 122 SER A CA 1
ATOM 903 C C . SER A 1 122 ? 7.057 0.826 -2.960 1.00 98.50 122 SER A C 1
ATOM 905 O O . SER A 1 122 ? 6.530 1.890 -2.639 1.00 98.50 122 SER A O 1
ATOM 907 N N . LYS A 1 123 ? 8.391 0.704 -3.034 1.00 98.38 123 LYS A N 1
ATOM 908 C CA . LYS A 1 123 ? 9.295 1.848 -2.821 1.00 98.38 123 LYS A CA 1
ATOM 909 C C . LYS A 1 123 ? 9.096 2.935 -3.872 1.00 98.38 123 LYS A C 1
ATOM 911 O O . LYS A 1 123 ? 9.140 4.112 -3.528 1.00 98.38 123 LYS A O 1
ATOM 916 N N . ILE A 1 124 ? 8.868 2.555 -5.129 1.00 98.56 124 ILE A N 1
ATOM 917 C CA . ILE A 1 124 ? 8.562 3.502 -6.207 1.00 98.56 124 ILE A CA 1
ATOM 918 C C . ILE A 1 124 ? 7.221 4.195 -5.935 1.00 98.56 124 ILE A C 1
ATOM 920 O O . ILE A 1 124 ? 7.160 5.420 -6.014 1.00 98.56 124 ILE A O 1
ATOM 924 N N . ALA A 1 125 ? 6.178 3.453 -5.548 1.00 98.50 125 ALA A N 1
ATOM 925 C CA . ALA A 1 125 ? 4.874 4.024 -5.192 1.00 98.50 125 ALA A CA 1
ATOM 926 C C . ALA A 1 125 ? 4.963 5.012 -4.009 1.00 98.50 125 ALA A C 1
ATOM 928 O O . ALA A 1 125 ? 4.416 6.119 -4.059 1.00 98.50 125 ALA A O 1
ATOM 929 N N . ALA A 1 126 ? 5.715 4.648 -2.967 1.00 98.12 126 ALA A N 1
ATOM 930 C CA . ALA A 1 126 ? 5.969 5.515 -1.820 1.00 98.12 126 ALA A CA 1
ATOM 931 C C . ALA A 1 126 ? 6.741 6.784 -2.221 1.00 98.12 126 ALA A C 1
ATOM 933 O O . ALA A 1 126 ? 6.337 7.889 -1.861 1.00 98.12 126 ALA A O 1
ATOM 934 N N . HIS A 1 127 ? 7.810 6.650 -3.016 1.00 98.25 127 HIS A N 1
ATOM 935 C CA . HIS A 1 127 ? 8.598 7.785 -3.515 1.00 98.25 127 HIS A CA 1
ATOM 936 C C . HIS A 1 127 ? 7.760 8.735 -4.379 1.00 98.25 127 HIS A C 1
ATOM 938 O O . HIS A 1 127 ? 7.792 9.947 -4.172 1.00 98.25 127 HIS A O 1
ATOM 944 N N . ALA A 1 128 ? 6.941 8.194 -5.287 1.00 98.12 128 ALA A N 1
ATOM 945 C CA . ALA A 1 128 ? 6.028 8.978 -6.118 1.00 98.12 128 ALA A CA 1
ATOM 946 C C . ALA A 1 128 ? 5.094 9.854 -5.267 1.00 98.12 128 ALA A C 1
ATOM 948 O O . ALA A 1 128 ? 4.868 11.023 -5.579 1.00 98.12 128 ALA A O 1
ATOM 949 N N . THR A 1 129 ? 4.619 9.320 -4.142 1.00 96.94 129 THR A N 1
ATOM 950 C CA . THR A 1 129 ? 3.794 10.066 -3.185 1.00 96.94 129 THR A CA 1
ATOM 951 C C . THR A 1 129 ? 4.613 11.085 -2.387 1.00 96.94 129 THR A C 1
ATOM 953 O O . THR A 1 129 ? 4.166 12.212 -2.160 1.00 96.94 129 THR A O 1
ATOM 956 N N . ASN A 1 130 ? 5.832 10.731 -1.975 1.00 97.06 130 ASN A N 1
ATOM 957 C CA . ASN A 1 130 ? 6.730 11.629 -1.249 1.00 97.06 130 ASN A CA 1
ATOM 958 C C . ASN A 1 130 ? 7.044 12.897 -2.048 1.00 97.06 130 ASN A C 1
ATOM 960 O O . ASN A 1 130 ? 7.017 13.983 -1.467 1.00 97.06 130 ASN A O 1
ATOM 964 N N . ILE A 1 131 ? 7.235 12.786 -3.367 1.00 97.12 131 ILE A N 1
ATOM 965 C CA . ILE A 1 131 ? 7.414 13.936 -4.270 1.00 97.12 131 ILE A CA 1
ATOM 966 C C . ILE A 1 131 ? 6.261 14.937 -4.121 1.00 97.12 131 ILE A C 1
ATOM 968 O O . ILE A 1 131 ? 6.505 16.138 -3.968 1.00 97.12 131 ILE A O 1
ATOM 972 N N . VAL A 1 132 ? 5.014 14.452 -4.138 1.00 95.88 132 VAL A N 1
ATOM 973 C CA . VAL A 1 132 ? 3.808 15.288 -3.991 1.00 95.88 132 VAL A CA 1
ATOM 974 C C . VAL A 1 132 ? 3.758 15.931 -2.605 1.00 95.88 132 VAL A C 1
ATOM 976 O O . VAL A 1 132 ? 3.415 17.104 -2.474 1.00 95.88 132 VAL A O 1
ATOM 979 N N . ARG A 1 133 ? 4.199 15.203 -1.576 1.00 94.94 133 ARG A N 1
ATOM 980 C CA . ARG A 1 133 ? 4.328 15.691 -0.193 1.00 94.94 133 ARG A CA 1
ATOM 981 C C . ARG A 1 133 ? 5.547 16.605 0.027 1.00 94.94 133 ARG A C 1
ATOM 983 O O . ARG A 1 133 ? 5.856 16.942 1.168 1.00 94.94 133 ARG A O 1
ATOM 990 N N . GLY A 1 134 ? 6.257 16.998 -1.035 1.00 94.62 134 GLY A N 1
ATOM 991 C CA . GLY A 1 134 ? 7.420 17.887 -0.964 1.00 94.62 134 GLY A CA 1
ATOM 992 C C . GLY A 1 134 ? 8.685 17.241 -0.389 1.00 94.62 134 GLY A C 1
ATOM 993 O O . GLY A 1 134 ? 9.621 17.955 -0.037 1.00 94.62 134 GLY A O 1
ATOM 994 N N . LYS A 1 135 ? 8.731 15.910 -0.300 1.00 94.75 135 LYS A N 1
ATOM 995 C CA . LYS A 1 135 ? 9.875 15.115 0.168 1.00 94.75 135 LYS A CA 1
ATOM 996 C C . LYS A 1 135 ? 10.615 14.497 -1.021 1.00 94.75 135 LYS A C 1
ATOM 998 O O . LYS A 1 135 ? 10.062 14.376 -2.107 1.00 94.75 135 LYS A O 1
ATOM 1003 N N . ASP A 1 136 ? 11.881 14.143 -0.822 1.00 94.38 136 ASP A N 1
ATOM 1004 C CA . ASP A 1 136 ? 12.709 13.316 -1.721 1.00 94.38 136 ASP A CA 1
ATOM 1005 C C . ASP A 1 136 ? 12.897 13.791 -3.184 1.00 94.38 136 ASP A C 1
ATOM 1007 O O . ASP A 1 136 ? 13.615 13.150 -3.947 1.00 94.38 136 ASP A O 1
ATOM 1011 N N . ARG A 1 137 ? 12.378 14.969 -3.570 1.00 95.56 137 ARG A N 1
ATOM 1012 C CA . ARG A 1 137 ? 12.487 15.548 -4.932 1.00 95.56 137 ARG A CA 1
ATOM 1013 C C . ARG A 1 137 ? 13.919 15.709 -5.448 1.00 95.56 137 ARG A C 1
ATOM 1015 O O . ARG A 1 137 ? 14.142 15.806 -6.653 1.00 95.56 137 ARG A O 1
ATOM 1022 N N . GLU A 1 138 ? 14.889 15.777 -4.542 1.00 96.81 138 GLU A N 1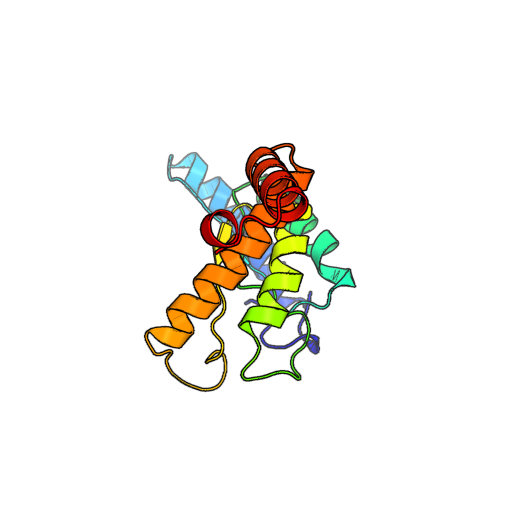
ATOM 1023 C CA . GLU A 1 138 ? 16.305 15.881 -4.891 1.00 96.81 138 GLU A CA 1
ATOM 1024 C C . GLU A 1 138 ? 16.820 14.621 -5.606 1.00 96.81 138 GLU A C 1
ATOM 1026 O O . GLU A 1 138 ? 17.736 14.709 -6.422 1.00 96.81 138 GLU A O 1
ATOM 1031 N N . TRP A 1 139 ? 16.229 13.450 -5.351 1.00 96.50 139 TRP A N 1
ATOM 1032 C CA . TRP A 1 139 ? 16.608 12.211 -6.033 1.00 96.50 139 TRP A CA 1
ATOM 1033 C C . TRP A 1 139 ? 16.258 12.288 -7.524 1.00 96.50 139 TRP A C 1
ATOM 1035 O O . TRP A 1 139 ? 17.115 12.034 -8.373 1.00 96.50 139 TRP A O 1
ATOM 1045 N N . ASP A 1 140 ? 15.045 12.739 -7.851 1.00 97.56 140 ASP A N 1
ATOM 1046 C CA . ASP A 1 140 ? 14.602 12.965 -9.231 1.00 97.56 140 ASP A CA 1
ATOM 1047 C C . ASP A 1 140 ? 15.414 14.059 -9.925 1.00 97.56 140 ASP A C 1
ATOM 1049 O O . ASP A 1 140 ? 15.758 13.919 -11.100 1.00 97.56 140 ASP A O 1
ATOM 1053 N N . ARG A 1 141 ? 15.773 15.132 -9.204 1.00 97.62 141 ARG A N 1
ATOM 1054 C CA . ARG A 1 141 ? 16.632 16.196 -9.741 1.00 97.62 141 ARG A CA 1
ATOM 1055 C C . ARG A 1 141 ? 18.004 15.652 -10.139 1.00 97.62 141 ARG A C 1
ATOM 1057 O O . ARG A 1 141 ? 18.437 15.886 -11.266 1.00 97.62 141 ARG A O 1
ATOM 1064 N N . LYS A 1 142 ? 18.659 14.889 -9.258 1.00 97.94 142 LYS A N 1
ATOM 1065 C CA . LYS A 1 142 ? 19.951 14.246 -9.550 1.00 97.94 142 LYS A CA 1
ATOM 1066 C C . LYS A 1 142 ? 19.855 13.320 -10.757 1.00 97.94 142 LYS A C 1
ATOM 1068 O O . LYS A 1 142 ? 20.680 13.419 -11.660 1.00 97.94 142 LYS A O 1
ATOM 1073 N N . MET A 1 143 ? 18.815 12.489 -10.817 1.00 98.00 143 MET A N 1
ATOM 1074 C CA . MET A 1 143 ? 18.564 11.604 -11.956 1.00 98.00 143 MET A CA 1
ATOM 1075 C C . MET A 1 143 ? 18.372 12.389 -13.267 1.00 98.00 143 MET A C 1
ATOM 1077 O O . MET A 1 143 ? 18.926 12.014 -14.302 1.00 98.00 143 MET A O 1
ATOM 1081 N N . ALA A 1 144 ? 17.633 13.503 -13.245 1.00 98.19 144 ALA A N 1
ATOM 1082 C CA . ALA A 1 144 ? 17.448 14.372 -14.408 1.00 98.19 144 ALA A CA 1
ATOM 1083 C C . ALA A 1 144 ? 18.765 15.020 -14.872 1.00 98.19 144 ALA A C 1
ATOM 1085 O O . ALA A 1 144 ? 19.051 15.049 -16.072 1.00 98.19 144 ALA A O 1
ATOM 1086 N N . ASP A 1 145 ? 19.596 15.479 -13.936 1.00 98.50 145 ASP A N 1
ATOM 1087 C CA . ASP A 1 145 ? 20.915 16.040 -14.233 1.00 98.50 145 ASP A CA 1
ATOM 1088 C C . ASP A 1 145 ? 21.861 14.987 -14.836 1.00 98.50 145 ASP A C 1
ATOM 1090 O O . ASP A 1 145 ? 22.549 15.261 -15.824 1.00 98.50 145 ASP A O 1
ATOM 1094 N N . SER A 1 146 ? 21.870 13.762 -14.304 1.00 98.38 146 SER A N 1
ATOM 1095 C CA . SER A 1 146 ? 22.667 12.652 -14.841 1.00 98.38 146 SER A CA 1
ATOM 1096 C C . SER A 1 146 ? 22.201 12.230 -16.238 1.00 98.38 146 SER A C 1
ATOM 1098 O O . SER A 1 146 ? 23.044 12.022 -17.115 1.00 98.38 146 SER A O 1
ATOM 1100 N N . ARG A 1 147 ? 20.882 12.202 -16.493 1.00 98.38 147 ARG A N 1
ATOM 1101 C CA . ARG A 1 147 ? 20.301 11.990 -17.835 1.00 98.38 147 ARG A CA 1
ATOM 1102 C C . ARG A 1 147 ? 20.746 13.067 -18.818 1.00 98.38 147 ARG A C 1
ATOM 1104 O O . ARG A 1 147 ? 21.202 12.744 -19.910 1.00 98.38 147 ARG A O 1
ATOM 1111 N N . LYS A 1 148 ? 20.686 14.342 -18.419 1.00 98.38 148 LYS A N 1
ATOM 1112 C CA . LYS A 1 148 ? 21.124 15.477 -19.249 1.00 98.38 148 LYS A CA 1
ATOM 1113 C C . LYS A 1 148 ? 22.600 15.370 -19.646 1.00 98.38 148 LYS A C 1
ATOM 1115 O O . LYS A 1 148 ? 22.957 15.738 -20.759 1.00 98.38 148 LYS A O 1
ATOM 1120 N N . ARG A 1 149 ? 23.454 14.873 -18.746 1.00 98.06 149 ARG A N 1
ATOM 1121 C CA . ARG A 1 149 ? 24.890 14.656 -18.997 1.00 98.06 149 ARG A CA 1
ATOM 1122 C C . ARG A 1 149 ? 25.209 13.330 -19.696 1.00 98.06 149 ARG A C 1
ATOM 1124 O O . ARG A 1 149 ? 26.385 13.061 -19.920 1.00 98.06 149 ARG A O 1
ATOM 1131 N N . LEU A 1 150 ? 24.208 12.498 -20.001 1.00 97.88 150 LEU A N 1
ATOM 1132 C CA . LEU A 1 150 ? 24.386 11.133 -20.513 1.00 97.88 150 LEU A CA 1
ATOM 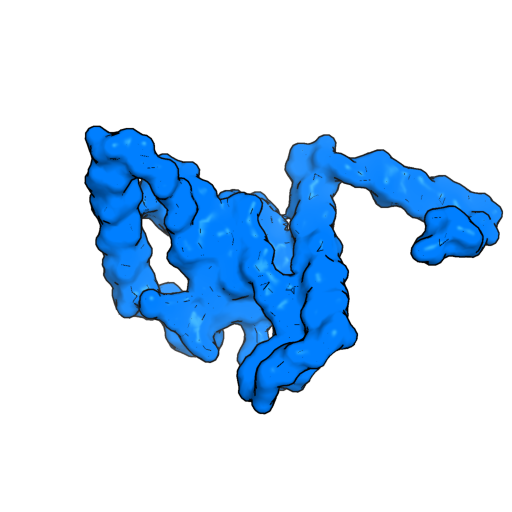1133 C C . LEU A 1 150 ? 25.310 10.274 -19.624 1.00 97.88 150 LEU A C 1
ATOM 1135 O O . LEU A 1 150 ? 26.020 9.392 -20.107 1.00 97.88 150 LEU A O 1
ATOM 1139 N N . ASN A 1 151 ? 25.319 10.521 -18.309 1.00 97.88 151 ASN A N 1
ATOM 1140 C CA . ASN A 1 151 ? 26.136 9.756 -17.370 1.00 97.88 151 ASN A CA 1
ATOM 1141 C C . ASN A 1 151 ? 25.400 8.473 -16.972 1.00 97.88 151 ASN A C 1
ATOM 1143 O O . ASN A 1 151 ? 24.574 8.480 -16.063 1.00 97.88 151 ASN A O 1
ATOM 1147 N N . TRP A 1 152 ? 25.665 7.372 -17.672 1.00 97.50 152 TRP A N 1
ATOM 1148 C CA . TRP A 1 152 ? 24.992 6.087 -17.441 1.00 97.50 152 TRP A CA 1
ATOM 1149 C C . TRP A 1 152 ? 25.287 5.476 -16.071 1.00 97.50 152 TRP A C 1
ATOM 1151 O O . TRP A 1 152 ? 24.410 4.853 -15.486 1.00 97.50 152 TRP A O 1
ATOM 1161 N N . LYS A 1 153 ? 26.492 5.693 -15.531 1.00 97.31 153 LYS A N 1
ATOM 1162 C CA . LYS A 1 153 ? 26.898 5.138 -14.232 1.00 97.31 153 LYS A CA 1
ATOM 1163 C C . LYS A 1 153 ? 26.120 5.749 -13.064 1.00 97.31 153 LYS A C 1
ATOM 1165 O O . LYS A 1 153 ? 25.927 5.084 -12.062 1.00 97.31 153 LYS A O 1
ATOM 1170 N N . GLU A 1 154 ? 25.704 7.008 -13.178 1.00 96.69 154 GLU A N 1
ATOM 1171 C CA . GLU A 1 154 ? 24.860 7.664 -12.165 1.00 96.69 154 GLU A CA 1
ATOM 1172 C C . GLU A 1 154 ? 23.363 7.360 -12.342 1.00 96.69 154 GLU A C 1
ATOM 1174 O O . GLU A 1 154 ? 22.574 7.659 -11.450 1.00 96.69 154 GLU A O 1
ATOM 1179 N N . GLN A 1 155 ? 22.959 6.810 -13.491 1.00 95.88 155 GLN A N 1
ATOM 1180 C CA . GLN A 1 155 ? 21.558 6.495 -13.789 1.00 95.88 155 GLN A CA 1
ATOM 1181 C C . GLN A 1 155 ? 21.134 5.082 -13.356 1.00 95.88 155 GLN A C 1
ATOM 1183 O O . GLN A 1 155 ? 19.932 4.844 -13.230 1.00 95.88 155 GLN A O 1
ATOM 1188 N N . ILE A 1 156 ? 22.088 4.161 -13.182 1.00 92.94 156 ILE A N 1
ATOM 1189 C CA . ILE A 1 156 ? 21.882 2.733 -12.868 1.00 92.94 156 ILE A CA 1
ATOM 1190 C C . ILE A 1 156 ? 22.327 2.467 -11.432 1.00 92.94 156 ILE A C 1
ATOM 1192 O O . ILE A 1 156 ? 21.565 1.794 -10.704 1.00 92.94 156 ILE A O 1
#